Protein AF-I1P413-F1 (afdb_monomer_lite)

Foldseek 3Di:
DAFQKKKKKDAAPPDDQVNVQVLLCVQLPPPQWPDKDKDWDPDDDPPTIIIIITGGPDSVSVVSVQVCLVVQNRDDVPGRMDMDGDPDDPDDDPPFFPDKDFFDKDFDADDPDPQDTDGPDIDTGWMWTDDDSDQWIWIWDDDPPDPDIDIDIDGVVNWPDWDWDDPPPDPDIDIDTD

Sequence (178 aa):
MGVKTLQVSGFALDDSADYVKDLLERIVGCGNVYAVKLRHPKNVTATSRAYAIVQFQTEEHASLVKNAAQRKILRRGHYYLKVHPSDRDIVPRPRVSMFKLEDVTLHFGCLLKETILSALWSRTGVSVEFGFNLKKIYFYLQLPNSSIEYKLELSYESIWEIQLQRPPKSQTKFLLIQ

Structure (mmCIF, N/CA/C/O backbone):
data_AF-I1P413-F1
#
_entry.id   AF-I1P413-F1
#
loop_
_atom_site.group_PDB
_atom_site.id
_atom_site.type_symbol
_atom_site.label_atom_id
_atom_site.label_alt_id
_atom_site.label_comp_id
_atom_site.label_asym_id
_atom_site.label_entity_id
_atom_site.label_seq_id
_atom_site.pdbx_PDB_ins_code
_atom_site.Cartn_x
_atom_site.Cartn_y
_atom_site.Cartn_z
_atom_site.occupancy
_atom_site.B_iso_or_equiv
_atom_site.auth_seq_id
_atom_site.auth_comp_id
_atom_site.auth_asym_id
_atom_site.auth_atom_id
_atom_site.pdbx_PDB_model_num
ATOM 1 N N . MET A 1 1 ? 14.841 -3.996 2.880 1.00 46.41 1 MET A N 1
ATOM 2 C CA . MET A 1 1 ? 13.613 -4.044 2.059 1.00 46.41 1 MET A CA 1
ATOM 3 C C . MET A 1 1 ? 13.962 -3.516 0.680 1.00 46.41 1 MET A C 1
ATOM 5 O O . MET A 1 1 ? 14.534 -2.433 0.606 1.00 46.41 1 MET A O 1
ATOM 9 N N . GLY A 1 2 ? 13.759 -4.307 -0.373 1.00 58.62 2 GLY A N 1
ATOM 10 C CA . GLY A 1 2 ? 14.073 -3.920 -1.746 1.00 58.62 2 GLY A CA 1
ATOM 11 C C . GLY A 1 2 ? 12.986 -3.035 -2.357 1.00 58.62 2 GLY A C 1
ATOM 12 O O . GLY A 1 2 ? 11.884 -2.892 -1.830 1.00 58.62 2 GLY A O 1
ATOM 13 N N . VAL A 1 3 ? 13.302 -2.404 -3.486 1.00 76.31 3 VAL A N 1
ATOM 14 C CA . VAL A 1 3 ? 12.368 -1.533 -4.209 1.00 76.31 3 VAL A CA 1
ATOM 15 C C . VAL A 1 3 ? 11.853 -2.289 -5.435 1.00 76.31 3 VAL A C 1
ATOM 17 O O . VAL A 1 3 ? 12.651 -2.741 -6.251 1.00 76.31 3 VAL A O 1
ATOM 20 N N . LYS A 1 4 ? 10.526 -2.424 -5.570 1.00 89.00 4 LYS A N 1
ATOM 21 C CA . LYS A 1 4 ? 9.867 -3.079 -6.722 1.00 89.00 4 LYS A CA 1
ATOM 22 C C . LYS A 1 4 ? 9.693 -2.166 -7.934 1.00 89.00 4 LYS A C 1
ATOM 24 O O . LYS A 1 4 ? 9.369 -2.655 -9.010 1.00 89.00 4 LYS A O 1
ATOM 29 N N . THR A 1 5 ? 9.881 -0.862 -7.760 1.00 94.44 5 THR A N 1
ATOM 30 C CA . THR A 1 5 ? 9.669 0.139 -8.806 1.00 94.44 5 THR A CA 1
ATOM 31 C C . THR A 1 5 ? 10.958 0.885 -9.106 1.00 94.44 5 THR A C 1
ATOM 33 O O . THR A 1 5 ? 11.661 1.354 -8.212 1.00 94.44 5 THR A O 1
ATOM 36 N N . LEU A 1 6 ? 11.282 1.001 -10.386 1.00 95.94 6 LEU A N 1
ATOM 37 C CA . LEU A 1 6 ? 12.497 1.642 -10.863 1.00 95.94 6 LEU A CA 1
ATOM 38 C C . LEU A 1 6 ? 12.153 2.788 -11.803 1.00 95.94 6 LEU A C 1
ATOM 40 O O . LEU A 1 6 ? 11.192 2.724 -12.566 1.00 95.94 6 LEU A O 1
ATOM 44 N N . GLN A 1 7 ? 12.989 3.814 -11.789 1.00 96.19 7 GLN A N 1
ATOM 45 C CA . GLN A 1 7 ? 13.069 4.790 -12.857 1.00 96.19 7 GLN A CA 1
ATOM 46 C C . GLN A 1 7 ? 14.176 4.373 -13.829 1.00 96.19 7 GLN A C 1
ATOM 48 O O . GLN A 1 7 ? 15.337 4.250 -13.437 1.00 96.19 7 GLN A O 1
ATOM 53 N N . VAL A 1 8 ? 13.824 4.193 -15.098 1.00 95.62 8 VAL A N 1
ATOM 54 C CA . VAL A 1 8 ? 14.740 3.833 -16.183 1.00 95.62 8 VAL A CA 1
ATOM 55 C C . VAL A 1 8 ? 14.823 4.997 -17.168 1.00 95.62 8 VAL A C 1
ATOM 57 O O . VAL A 1 8 ? 13.827 5.372 -17.779 1.00 95.62 8 VAL A O 1
ATOM 60 N N . SER A 1 9 ? 16.003 5.587 -17.320 1.00 93.69 9 SER A N 1
ATOM 61 C CA . SER A 1 9 ? 16.242 6.781 -18.140 1.00 93.69 9 SER A CA 1
ATOM 62 C C . SER A 1 9 ? 17.082 6.450 -19.372 1.00 93.69 9 SER A C 1
ATOM 64 O O . SER A 1 9 ? 18.016 5.650 -19.288 1.00 93.69 9 SER A O 1
ATOM 66 N N . GLY A 1 10 ? 16.809 7.134 -20.487 1.00 92.44 10 GLY A N 1
ATOM 67 C CA . GLY A 1 10 ? 17.589 7.008 -21.729 1.00 92.44 10 GLY A CA 1
ATOM 68 C C . GLY A 1 10 ? 16.785 6.566 -22.953 1.00 92.44 10 GLY A C 1
ATOM 69 O O . GLY A 1 10 ? 17.382 6.292 -23.993 1.00 92.44 10 GLY A O 1
ATOM 70 N N . PHE A 1 11 ? 15.457 6.516 -22.847 1.00 93.81 11 PHE A N 1
ATOM 71 C CA . PHE A 1 11 ? 14.565 6.232 -23.969 1.00 93.81 11 PHE A CA 1
ATOM 72 C C . PHE A 1 11 ? 14.474 7.428 -24.917 1.00 93.81 11 PHE A C 1
ATOM 74 O O . PHE A 1 11 ? 14.668 8.582 -24.511 1.00 93.81 11 PHE A O 1
ATOM 81 N N . ALA A 1 12 ? 14.190 7.166 -26.188 1.00 91.88 12 ALA A N 1
ATOM 82 C CA . ALA A 1 12 ? 13.835 8.234 -27.109 1.00 91.88 12 ALA A CA 1
ATOM 83 C C . ALA A 1 12 ? 12.425 8.759 -26.811 1.00 91.88 12 ALA A C 1
ATOM 85 O O . ALA A 1 12 ? 11.655 8.148 -26.072 1.00 91.88 12 ALA A O 1
ATOM 86 N N . LEU A 1 13 ? 12.118 9.947 -27.327 1.00 90.00 13 LEU A N 1
ATOM 87 C CA . LEU A 1 13 ? 10.849 10.622 -27.041 1.00 90.00 13 LEU A CA 1
ATOM 88 C C . LEU A 1 13 ? 9.667 9.968 -27.778 1.00 90.00 13 LEU A C 1
ATOM 90 O O . LEU A 1 13 ? 8.527 10.173 -27.372 1.00 90.00 13 LEU A O 1
ATOM 94 N N . ASP A 1 14 ? 9.955 9.199 -28.825 1.00 90.44 14 ASP A N 1
ATOM 95 C CA . ASP A 1 14 ? 9.031 8.437 -29.668 1.00 90.44 14 ASP A CA 1
ATOM 96 C C . ASP A 1 14 ? 8.928 6.950 -29.279 1.00 90.44 14 ASP A C 1
ATOM 98 O O . ASP A 1 14 ? 8.093 6.236 -29.830 1.00 90.44 14 ASP A O 1
ATOM 102 N N . ASP A 1 15 ? 9.737 6.473 -28.322 1.00 92.75 15 ASP A N 1
ATOM 103 C CA . ASP A 1 15 ? 9.612 5.104 -27.811 1.00 92.75 15 ASP A CA 1
ATOM 104 C C . ASP A 1 15 ? 8.232 4.927 -27.136 1.00 92.75 15 ASP A C 1
ATOM 106 O O . ASP A 1 15 ? 7.748 5.816 -26.431 1.00 92.75 15 ASP A O 1
ATOM 110 N N . SER A 1 16 ? 7.591 3.769 -27.319 1.00 94.06 16 SER A N 1
ATOM 111 C CA . SER A 1 16 ? 6.292 3.462 -26.705 1.00 94.06 16 SER A CA 1
ATOM 112 C C . SER A 1 16 ? 6.440 2.777 -25.341 1.00 94.06 16 SER A C 1
ATOM 114 O O . SER A 1 16 ? 7.479 2.198 -25.015 1.00 94.06 16 SER A O 1
ATOM 116 N N . ALA A 1 17 ? 5.378 2.804 -24.528 1.00 94.38 17 ALA A N 1
ATOM 117 C CA . ALA A 1 17 ? 5.346 2.060 -23.267 1.00 94.38 17 ALA A CA 1
ATOM 118 C C . ALA A 1 17 ? 5.461 0.538 -23.487 1.00 94.38 17 ALA A C 1
ATOM 120 O O . ALA A 1 17 ? 6.114 -0.135 -22.690 1.00 94.38 17 ALA A O 1
ATOM 121 N N . ASP A 1 18 ? 4.900 0.020 -24.584 1.00 95.38 18 ASP A N 1
ATOM 122 C CA . ASP A 1 18 ? 4.995 -1.397 -24.956 1.00 95.38 18 ASP A CA 1
ATOM 123 C C . ASP A 1 18 ? 6.433 -1.784 -25.301 1.00 95.38 18 ASP A C 1
ATOM 125 O O . ASP A 1 18 ? 6.948 -2.769 -24.784 1.00 95.38 18 ASP A O 1
ATOM 129 N N . TYR A 1 19 ? 7.145 -0.941 -26.057 1.00 95.31 19 TYR A N 1
ATOM 130 C CA . TYR A 1 19 ? 8.561 -1.168 -26.342 1.00 95.31 19 TYR A CA 1
ATOM 131 C C . TYR A 1 19 ? 9.409 -1.213 -25.060 1.00 95.31 19 TYR A C 1
ATOM 133 O O . TYR A 1 19 ? 10.278 -2.074 -24.907 1.00 95.31 19 TYR A O 1
ATOM 141 N N . VAL A 1 20 ? 9.153 -0.301 -24.112 1.00 95.50 20 VAL A N 1
ATOM 142 C CA . VAL A 1 20 ? 9.821 -0.310 -22.799 1.00 95.50 20 VAL A CA 1
ATOM 143 C C . VAL A 1 20 ? 9.527 -1.608 -22.049 1.00 95.50 20 VAL A C 1
ATOM 145 O O . VAL A 1 20 ? 10.443 -2.192 -21.465 1.00 95.50 20 VAL A O 1
ATOM 148 N N . LYS A 1 21 ? 8.264 -2.049 -22.056 1.00 96.81 21 LYS A N 1
ATOM 149 C CA . LYS A 1 21 ? 7.838 -3.295 -21.418 1.00 96.81 21 LYS A CA 1
ATOM 150 C C . LYS A 1 21 ? 8.580 -4.486 -22.022 1.00 96.81 21 LYS A C 1
ATOM 152 O O . LYS A 1 21 ? 9.273 -5.181 -21.282 1.00 96.81 21 LYS A O 1
ATOM 157 N N . ASP A 1 22 ? 8.525 -4.657 -23.338 1.00 96.06 22 ASP A N 1
ATOM 158 C CA . ASP A 1 22 ? 9.158 -5.772 -24.049 1.00 96.06 22 ASP A CA 1
ATOM 159 C C . ASP A 1 22 ? 10.671 -5.813 -23.808 1.00 96.06 22 ASP A C 1
ATOM 161 O O . ASP A 1 22 ? 11.250 -6.868 -23.539 1.00 96.06 22 ASP A O 1
ATOM 165 N N . LEU A 1 23 ? 11.334 -4.650 -23.842 1.00 95.25 23 LEU A N 1
ATOM 166 C CA . LEU A 1 23 ? 12.769 -4.550 -23.580 1.00 95.25 23 LEU A CA 1
ATOM 167 C C . LEU A 1 23 ? 13.138 -5.059 -22.180 1.00 95.25 23 LEU A C 1
ATOM 169 O O . LEU A 1 23 ? 14.162 -5.727 -22.020 1.00 95.25 23 LEU A O 1
ATOM 173 N N . LEU A 1 24 ? 12.336 -4.726 -21.168 1.00 96.25 24 LEU A N 1
ATOM 174 C CA . LEU A 1 24 ? 12.595 -5.120 -19.784 1.00 96.25 24 LEU A CA 1
ATOM 175 C C . LEU A 1 24 ? 12.179 -6.567 -19.511 1.00 96.25 24 LEU A C 1
ATOM 177 O O . LEU A 1 24 ? 12.894 -7.276 -18.802 1.00 96.25 24 LEU A O 1
ATOM 181 N N . GLU A 1 25 ? 11.093 -7.042 -20.119 1.00 97.06 25 GLU A N 1
ATOM 182 C CA . GLU A 1 25 ? 10.653 -8.439 -20.026 1.00 97.06 25 GLU A CA 1
ATOM 183 C C . GLU A 1 25 ? 11.651 -9.418 -20.657 1.00 97.06 25 GLU A C 1
ATOM 185 O O . GLU A 1 25 ? 11.768 -10.549 -20.195 1.00 97.06 25 GLU A O 1
ATOM 190 N N . ARG A 1 26 ? 12.497 -8.982 -21.598 1.00 94.94 26 ARG A N 1
ATOM 191 C CA . ARG A 1 26 ? 13.644 -9.791 -22.061 1.00 94.94 26 ARG A CA 1
ATOM 192 C C . ARG A 1 26 ? 14.672 -10.108 -20.969 1.00 94.94 26 ARG A C 1
ATOM 194 O O . ARG A 1 26 ? 15.476 -11.017 -21.152 1.00 94.94 26 ARG A O 1
ATOM 201 N N . ILE A 1 27 ? 14.687 -9.349 -19.873 1.00 94.31 27 ILE A N 1
ATOM 202 C CA . ILE A 1 27 ? 15.589 -9.567 -18.731 1.00 94.31 27 ILE A CA 1
ATOM 203 C C . ILE A 1 27 ? 14.883 -10.350 -17.629 1.00 94.31 27 ILE A C 1
ATOM 205 O O . ILE A 1 27 ? 15.480 -11.245 -17.038 1.00 94.31 27 ILE A O 1
ATOM 209 N N . VAL A 1 28 ? 13.635 -9.987 -17.326 1.00 96.06 28 VAL A N 1
ATOM 210 C CA . VAL A 1 28 ? 12.903 -10.533 -16.171 1.00 96.06 28 VAL A CA 1
ATOM 211 C C . VAL A 1 28 ? 11.934 -11.660 -16.525 1.00 96.06 28 VAL A C 1
ATOM 213 O O . VAL A 1 28 ? 11.384 -12.274 -15.621 1.00 96.06 28 VAL A O 1
ATOM 216 N N . GLY A 1 29 ? 11.716 -11.944 -17.807 1.00 95.25 29 GLY A N 1
ATOM 217 C CA . GLY A 1 29 ? 10.690 -12.860 -18.308 1.00 95.25 29 GLY A CA 1
ATOM 218 C C . GLY A 1 29 ? 9.369 -12.155 -18.641 1.00 95.25 29 GLY A C 1
ATOM 219 O O . GLY A 1 29 ? 9.019 -11.136 -18.038 1.00 95.25 29 GLY A O 1
ATOM 220 N N . CYS A 1 30 ? 8.630 -12.705 -19.607 1.00 94.62 30 CYS A N 1
ATOM 221 C CA . CYS A 1 30 ? 7.340 -12.170 -20.045 1.00 94.62 30 CYS A CA 1
ATOM 222 C C . CYS A 1 30 ? 6.317 -12.147 -18.898 1.00 94.62 30 CYS A C 1
ATOM 224 O O . CYS A 1 30 ? 6.210 -13.111 -18.140 1.00 94.62 30 CYS A O 1
ATOM 226 N N . GLY A 1 31 ? 5.552 -11.058 -18.776 1.00 92.19 31 GLY A N 1
ATOM 227 C CA . GLY A 1 31 ? 4.532 -10.878 -17.732 1.00 92.19 31 GLY A CA 1
ATOM 228 C C . GLY A 1 31 ? 5.058 -10.430 -16.360 1.00 92.19 31 GLY A C 1
ATOM 229 O O . GLY A 1 31 ? 4.268 -10.214 -15.434 1.00 92.19 31 GLY A O 1
ATOM 230 N N . ASN A 1 32 ? 6.374 -10.248 -16.208 1.00 95.62 32 ASN A N 1
ATOM 231 C CA . ASN A 1 32 ? 6.986 -9.841 -14.938 1.00 95.62 32 ASN A CA 1
ATOM 232 C C . ASN A 1 32 ? 7.114 -8.320 -14.759 1.00 95.62 32 ASN A C 1
ATOM 234 O O . ASN A 1 32 ? 7.487 -7.849 -13.673 1.00 95.62 32 ASN A O 1
ATOM 238 N N . VAL A 1 33 ? 6.742 -7.546 -15.783 1.00 95.94 33 VAL A N 1
ATOM 239 C CA . VAL A 1 33 ? 6.504 -6.105 -15.677 1.00 95.94 33 VAL A CA 1
ATOM 240 C C . VAL A 1 33 ? 5.031 -5.873 -15.344 1.00 95.94 33 VAL A C 1
ATOM 242 O O . VAL A 1 33 ? 4.141 -6.198 -16.123 1.00 95.94 33 VAL A O 1
ATOM 245 N N . TYR A 1 34 ? 4.774 -5.294 -14.172 1.00 93.44 34 TYR A N 1
ATOM 246 C CA . TYR A 1 34 ? 3.423 -5.073 -13.660 1.00 93.44 34 TYR A CA 1
ATOM 247 C C . TYR A 1 34 ? 2.787 -3.801 -14.236 1.00 93.44 34 TYR A C 1
ATOM 249 O O . TYR A 1 34 ? 1.637 -3.811 -14.664 1.00 93.44 34 TYR A O 1
ATOM 257 N N . ALA A 1 35 ? 3.535 -2.694 -14.262 1.00 94.31 35 ALA A N 1
ATOM 258 C CA . ALA A 1 35 ? 3.061 -1.431 -14.821 1.00 94.31 35 ALA A CA 1
ATOM 259 C C . ALA A 1 35 ? 4.220 -0.595 -15.374 1.00 94.31 35 ALA A C 1
ATOM 261 O O . ALA A 1 35 ? 5.314 -0.577 -14.807 1.00 94.31 35 ALA A O 1
ATOM 262 N N . VAL A 1 36 ? 3.956 0.149 -16.450 1.00 96.25 36 VAL A N 1
ATOM 263 C CA . VAL A 1 36 ? 4.906 1.074 -17.082 1.00 96.25 36 VAL A CA 1
ATOM 264 C C . VAL A 1 36 ? 4.257 2.442 -17.226 1.00 96.25 36 VAL A C 1
ATOM 266 O O . VAL A 1 36 ? 3.120 2.565 -17.672 1.00 96.25 36 VAL A O 1
ATOM 269 N N . LYS A 1 37 ? 5.000 3.491 -16.876 1.00 95.19 37 LYS A N 1
ATOM 270 C CA . LYS A 1 37 ? 4.623 4.881 -17.128 1.00 95.19 37 LYS A CA 1
ATOM 271 C C . LYS A 1 37 ? 5.794 5.614 -17.760 1.00 95.19 37 LYS A C 1
ATOM 273 O O . LYS A 1 37 ? 6.729 6.006 -17.062 1.00 95.19 37 LYS A O 1
ATOM 278 N N . LEU A 1 38 ? 5.720 5.821 -19.070 1.00 94.31 38 LEU A N 1
ATOM 279 C CA . LEU A 1 38 ? 6.686 6.631 -19.800 1.00 94.31 38 LEU A CA 1
ATOM 280 C C . LEU A 1 38 ? 6.414 8.120 -19.566 1.00 94.31 38 LEU A C 1
ATOM 282 O O . LEU A 1 38 ? 5.261 8.554 -19.516 1.00 94.31 38 LEU A O 1
ATOM 286 N N . ARG A 1 39 ? 7.475 8.899 -19.370 1.00 92.12 39 ARG A N 1
ATOM 287 C CA . ARG A 1 39 ? 7.405 10.342 -19.155 1.00 92.12 39 ARG A CA 1
ATOM 288 C C . ARG A 1 39 ? 8.492 11.063 -19.933 1.00 92.12 39 ARG A C 1
ATOM 290 O O . ARG A 1 39 ? 9.646 10.633 -19.987 1.00 92.12 39 ARG A O 1
ATOM 297 N N . HIS A 1 40 ? 8.123 12.222 -20.449 1.00 90.62 40 HIS A N 1
ATOM 298 C CA . HIS A 1 40 ? 9.036 13.156 -21.089 1.00 90.62 40 HIS A CA 1
ATOM 299 C C . HIS A 1 40 ? 9.604 14.139 -20.053 1.00 90.62 40 HIS A C 1
ATOM 301 O O . HIS A 1 40 ? 8.962 14.414 -19.029 1.00 90.62 40 HIS A O 1
ATOM 307 N N . PRO A 1 41 ? 10.825 14.654 -20.267 1.00 86.81 41 PRO A N 1
ATOM 308 C CA . PRO A 1 41 ? 11.355 15.740 -19.454 1.00 86.81 41 PRO A CA 1
ATOM 309 C C . PRO A 1 41 ? 10.495 16.999 -19.630 1.00 86.81 41 PRO A C 1
ATOM 311 O O . PRO A 1 41 ? 9.892 17.204 -20.678 1.00 86.81 41 PRO A O 1
ATOM 314 N N . LYS A 1 42 ? 10.446 17.856 -18.600 1.00 83.62 42 LYS A N 1
ATOM 315 C CA . LYS A 1 42 ? 9.610 19.072 -18.615 1.00 83.62 42 LYS A CA 1
ATOM 316 C C . LYS A 1 42 ? 9.979 20.035 -19.749 1.00 83.62 42 LYS A C 1
ATOM 318 O O . LYS A 1 42 ? 9.090 20.623 -20.345 1.00 83.62 42 LYS A O 1
ATOM 323 N N . ASN A 1 43 ? 11.273 20.166 -20.036 1.00 85.56 43 ASN A N 1
ATOM 324 C CA . ASN A 1 43 ? 11.793 20.992 -21.120 1.00 85.56 43 ASN A CA 1
ATOM 325 C C . ASN A 1 43 ? 12.433 20.072 -22.156 1.00 85.56 43 ASN A C 1
ATOM 327 O O . ASN A 1 43 ? 13.391 19.365 -21.836 1.00 85.56 43 ASN A O 1
ATOM 331 N N . VAL A 1 44 ? 11.891 20.072 -23.373 1.00 85.06 44 VAL A N 1
ATOM 332 C CA . VAL A 1 44 ? 12.373 19.226 -24.466 1.00 85.06 44 VAL A CA 1
ATOM 333 C C . VAL A 1 44 ? 13.391 19.997 -25.302 1.00 85.06 44 VAL A C 1
ATOM 335 O O . VAL A 1 44 ? 13.118 21.067 -25.831 1.00 85.06 44 VAL A O 1
ATOM 338 N N . THR A 1 45 ? 14.576 19.418 -25.421 1.00 85.31 45 THR A N 1
ATOM 339 C CA . THR A 1 45 ? 15.697 19.854 -26.259 1.00 85.31 45 THR A CA 1
ATOM 340 C C . THR A 1 45 ? 16.059 18.742 -27.246 1.00 85.31 45 THR A C 1
ATOM 342 O O . THR A 1 45 ? 15.653 17.594 -27.069 1.00 85.31 45 THR A O 1
ATOM 345 N N . ALA A 1 46 ? 16.894 19.030 -28.247 1.00 78.06 46 ALA A N 1
ATOM 346 C CA . ALA A 1 46 ? 17.363 18.019 -29.205 1.00 78.06 46 ALA A CA 1
ATOM 347 C C . ALA A 1 46 ? 18.090 16.819 -28.552 1.00 78.06 46 ALA A C 1
ATOM 349 O O . ALA A 1 46 ? 18.130 15.726 -29.112 1.00 78.06 46 ALA A O 1
ATOM 350 N N . THR A 1 47 ? 18.647 16.998 -27.350 1.00 81.62 47 THR A N 1
ATOM 351 C CA . THR A 1 47 ? 19.334 15.948 -26.578 1.00 81.62 47 THR A CA 1
ATOM 352 C C . THR A 1 47 ? 18.445 15.295 -25.520 1.00 81.62 47 THR A C 1
ATOM 354 O O . THR A 1 47 ? 18.905 14.428 -24.772 1.00 81.62 47 THR A O 1
ATOM 357 N N . SER A 1 48 ? 17.175 15.697 -25.439 1.00 86.81 48 SER A N 1
ATOM 358 C CA . SER A 1 48 ? 16.249 15.190 -24.435 1.00 86.81 48 SER A CA 1
ATOM 359 C C . SER A 1 48 ? 15.931 13.714 -24.636 1.00 86.81 48 SER A C 1
ATOM 361 O O . SER A 1 48 ? 15.822 13.196 -25.750 1.00 86.81 48 SER A O 1
ATOM 363 N N . ARG A 1 49 ? 15.778 13.028 -23.506 1.00 90.00 49 ARG A N 1
ATOM 364 C CA . ARG A 1 49 ? 15.451 11.607 -23.432 1.00 90.00 49 ARG A CA 1
ATOM 365 C C . ARG A 1 49 ? 14.306 11.405 -22.459 1.00 90.00 49 ARG A C 1
ATOM 367 O O . ARG A 1 49 ? 14.249 12.064 -21.420 1.00 90.00 49 ARG A O 1
ATOM 374 N N . ALA A 1 50 ? 13.411 10.495 -22.809 1.00 93.81 50 ALA A N 1
ATOM 375 C CA . ALA A 1 50 ? 12.338 10.074 -21.934 1.00 93.81 50 ALA A CA 1
ATOM 376 C C . ALA A 1 50 ? 12.879 9.169 -20.813 1.00 93.81 50 ALA A C 1
ATOM 378 O O . ALA A 1 50 ? 13.963 8.570 -20.902 1.00 93.81 50 ALA A O 1
ATOM 379 N N . TYR A 1 51 ? 12.098 9.078 -19.743 1.00 94.44 51 TYR A N 1
ATOM 380 C CA . TYR A 1 51 ? 12.311 8.135 -18.656 1.00 94.44 51 TYR A CA 1
ATOM 381 C C . TYR A 1 51 ? 11.019 7.375 -18.379 1.00 94.44 51 TYR A C 1
ATOM 383 O O . TYR A 1 51 ? 9.924 7.931 -18.437 1.00 94.44 51 TYR A O 1
ATOM 391 N N . ALA A 1 52 ? 11.145 6.096 -18.063 1.00 95.75 52 ALA A N 1
ATOM 392 C CA . ALA A 1 52 ? 10.038 5.255 -17.657 1.00 95.75 52 ALA A CA 1
ATOM 393 C C . ALA A 1 52 ? 10.087 5.030 -16.149 1.00 95.75 52 ALA A C 1
ATOM 395 O O . ALA A 1 52 ? 11.149 4.773 -15.587 1.00 95.75 52 ALA A O 1
ATOM 396 N N . ILE A 1 53 ? 8.936 5.102 -15.496 1.00 96.38 53 ILE A N 1
ATOM 397 C CA . ILE A 1 53 ? 8.735 4.512 -14.174 1.00 96.38 53 ILE A CA 1
ATOM 398 C C . ILE A 1 53 ? 8.168 3.121 -14.431 1.00 96.38 53 ILE A C 1
ATOM 400 O O . ILE A 1 53 ? 7.196 2.993 -15.175 1.00 96.38 53 ILE A O 1
ATOM 404 N N . VAL A 1 54 ? 8.791 2.090 -13.873 1.00 96.44 54 VAL A N 1
ATOM 405 C CA . VAL A 1 54 ? 8.446 0.692 -14.135 1.00 96.44 54 VAL A CA 1
ATOM 406 C C . VAL A 1 54 ? 8.320 -0.046 -12.820 1.00 96.44 54 VAL A C 1
ATOM 408 O O . VAL A 1 54 ? 9.269 -0.092 -12.041 1.00 96.44 54 VAL A O 1
ATOM 411 N N . GLN A 1 55 ? 7.148 -0.617 -12.589 1.00 95.38 55 GLN A N 1
ATOM 412 C CA . GLN A 1 55 ? 6.847 -1.449 -11.435 1.00 95.38 55 GLN A CA 1
ATOM 413 C C . GLN A 1 55 ? 6.893 -2.916 -11.854 1.00 95.38 55 GLN A C 1
ATOM 415 O O . GLN A 1 55 ? 6.276 -3.301 -12.848 1.00 95.38 55 GLN A O 1
ATOM 420 N N . PHE A 1 56 ? 7.610 -3.731 -11.088 1.00 94.94 56 PHE A N 1
ATOM 421 C CA . PHE A 1 56 ? 7.753 -5.167 -11.314 1.00 94.94 56 PHE A CA 1
ATOM 422 C C . PHE A 1 56 ? 6.895 -5.974 -10.333 1.00 94.94 56 PHE A C 1
ATOM 424 O O . PHE A 1 56 ? 6.529 -5.484 -9.261 1.00 94.94 56 PHE A O 1
ATOM 431 N N . GLN A 1 57 ? 6.615 -7.236 -10.674 1.00 91.75 57 GLN A N 1
ATOM 432 C CA . GLN A 1 57 ? 5.875 -8.160 -9.795 1.00 91.75 57 GLN A CA 1
ATOM 433 C C . GLN A 1 57 ? 6.589 -8.372 -8.439 1.00 91.75 57 GLN A C 1
ATOM 435 O O . GLN A 1 57 ? 5.978 -8.375 -7.361 1.00 91.75 57 GLN A O 1
ATOM 440 N N . THR A 1 58 ? 7.920 -8.502 -8.469 1.00 91.25 58 THR A N 1
ATOM 441 C CA . THR A 1 58 ? 8.755 -8.827 -7.302 1.00 91.25 58 THR A CA 1
ATOM 442 C C . THR A 1 58 ? 9.973 -7.904 -7.195 1.00 91.25 58 THR A C 1
ATOM 444 O O . THR A 1 58 ? 10.374 -7.245 -8.156 1.00 91.25 58 THR A O 1
ATOM 447 N N . GLU A 1 59 ? 10.568 -7.844 -5.998 1.00 92.19 59 GLU A N 1
ATOM 448 C CA . GLU A 1 59 ? 11.811 -7.089 -5.753 1.00 92.19 59 GLU A CA 1
ATOM 449 C C . GLU A 1 59 ? 13.011 -7.734 -6.464 1.00 92.19 59 GLU A C 1
ATOM 451 O O . GLU A 1 59 ? 13.958 -7.048 -6.853 1.00 92.19 59 GLU A O 1
ATOM 456 N N . GLU A 1 60 ? 12.952 -9.046 -6.684 1.00 94.06 60 GLU A N 1
ATOM 457 C CA . GLU A 1 60 ? 13.968 -9.813 -7.402 1.00 94.06 60 GLU A CA 1
ATOM 458 C C . GLU A 1 60 ? 14.033 -9.399 -8.874 1.00 94.06 60 GLU A C 1
ATOM 460 O O . GLU A 1 60 ? 15.114 -9.093 -9.375 1.00 94.06 60 GLU A O 1
ATOM 465 N N . HIS A 1 61 ? 12.883 -9.267 -9.544 1.00 95.62 61 HIS A N 1
ATOM 466 C CA . HIS A 1 61 ? 12.822 -8.796 -10.932 1.00 95.62 61 HIS A CA 1
ATOM 467 C C . HIS A 1 61 ? 13.391 -7.378 -11.083 1.00 95.62 61 HIS A C 1
ATOM 469 O O . HIS A 1 61 ? 14.198 -7.118 -11.977 1.00 95.62 61 HIS A O 1
ATOM 475 N N . ALA A 1 62 ? 13.053 -6.469 -10.163 1.00 94.69 62 ALA A N 1
ATOM 476 C CA . ALA A 1 62 ? 13.646 -5.132 -10.143 1.00 94.69 62 ALA A CA 1
ATOM 477 C C . ALA A 1 62 ? 15.178 -5.190 -9.949 1.00 94.69 62 ALA A C 1
ATOM 479 O O . ALA A 1 62 ? 15.939 -4.471 -10.605 1.00 94.69 62 ALA A O 1
ATOM 480 N N . SER A 1 63 ? 15.652 -6.095 -9.091 1.00 94.75 63 SER A N 1
ATOM 481 C CA . SER A 1 63 ? 17.082 -6.299 -8.846 1.00 94.75 63 SER A CA 1
ATOM 482 C C . SER A 1 63 ? 17.816 -6.838 -10.079 1.00 94.75 63 SER A C 1
ATOM 484 O O . SER A 1 63 ? 18.916 -6.371 -10.376 1.00 94.75 63 SER A O 1
ATOM 486 N N . LEU A 1 64 ? 17.201 -7.741 -10.853 1.00 95.38 64 LEU A N 1
ATOM 487 C CA . LEU A 1 64 ? 17.755 -8.235 -12.121 1.00 95.38 64 LEU A CA 1
ATOM 488 C C . LEU A 1 64 ? 17.979 -7.099 -13.126 1.00 95.38 64 LEU A C 1
ATOM 490 O O . LEU A 1 64 ? 19.066 -6.990 -13.698 1.00 95.38 64 LEU A O 1
ATOM 494 N N . VAL A 1 65 ? 16.999 -6.206 -13.293 1.00 95.50 65 VAL A N 1
ATOM 495 C CA . VAL A 1 65 ? 17.124 -5.046 -14.194 1.00 95.50 65 VAL A CA 1
ATOM 496 C C . VAL A 1 65 ? 18.207 -4.082 -13.715 1.00 95.50 65 VAL A C 1
ATOM 498 O O . VAL A 1 65 ? 19.023 -3.616 -14.515 1.00 95.50 65 VAL A O 1
ATOM 501 N N . LYS A 1 66 ? 18.271 -3.816 -12.406 1.00 94.88 66 LYS A N 1
ATOM 502 C CA . LYS A 1 66 ? 19.328 -2.982 -11.816 1.00 94.88 66 LYS A CA 1
ATOM 503 C C . LYS A 1 66 ? 20.719 -3.572 -12.079 1.00 94.88 66 LYS A C 1
ATOM 505 O O . LYS A 1 66 ? 21.616 -2.848 -12.512 1.00 94.88 66 LYS A O 1
ATOM 510 N N . ASN A 1 67 ? 20.881 -4.881 -11.889 1.00 94.19 67 ASN A N 1
ATOM 511 C CA . ASN A 1 67 ? 22.132 -5.593 -12.153 1.00 94.19 67 ASN A CA 1
ATOM 512 C C . ASN A 1 67 ? 22.500 -5.561 -13.647 1.00 94.19 67 ASN A C 1
ATOM 514 O O . ASN A 1 67 ? 23.660 -5.331 -13.995 1.00 94.19 67 ASN A O 1
ATOM 518 N N . ALA A 1 68 ? 21.522 -5.729 -14.543 1.00 94.12 68 ALA A N 1
ATOM 519 C CA . ALA A 1 68 ? 21.733 -5.640 -15.988 1.00 94.12 68 ALA A CA 1
ATOM 520 C C . ALA A 1 68 ? 22.194 -4.237 -16.424 1.00 94.12 68 ALA A C 1
ATOM 522 O O . ALA A 1 68 ? 23.083 -4.112 -17.269 1.00 94.12 68 ALA A O 1
ATOM 523 N N . ALA A 1 69 ? 21.643 -3.180 -15.821 1.00 93.88 69 ALA A N 1
ATOM 524 C CA . ALA A 1 69 ? 22.077 -1.808 -16.070 1.00 93.88 69 ALA A CA 1
ATOM 525 C C . ALA A 1 69 ? 23.504 -1.545 -15.560 1.00 93.88 69 ALA A C 1
ATOM 527 O O . ALA A 1 69 ? 24.316 -0.968 -16.282 1.00 93.88 69 ALA A O 1
ATOM 528 N N . GLN A 1 70 ? 23.850 -2.029 -14.361 1.00 92.56 70 GLN A N 1
ATOM 529 C CA . GLN A 1 70 ? 25.208 -1.914 -13.805 1.00 92.56 70 GLN A CA 1
ATOM 530 C C . GLN A 1 70 ? 26.258 -2.621 -14.672 1.00 92.56 70 GLN A C 1
ATOM 532 O O . GLN A 1 70 ? 27.352 -2.099 -14.873 1.00 92.56 70 GLN A O 1
ATOM 537 N N . ARG A 1 71 ? 25.902 -3.775 -15.245 1.00 92.06 71 ARG A N 1
ATOM 538 C CA . ARG A 1 71 ? 26.748 -4.529 -16.183 1.00 92.06 71 ARG A CA 1
ATOM 539 C C . ARG A 1 71 ? 26.747 -3.960 -17.608 1.00 92.06 71 ARG A C 1
ATOM 541 O O . ARG A 1 71 ? 27.342 -4.566 -18.492 1.00 92.06 71 ARG A O 1
ATOM 548 N N . LYS A 1 72 ? 26.080 -2.822 -17.848 1.00 88.31 72 LYS A N 1
ATOM 549 C CA . LYS A 1 72 ? 25.919 -2.188 -19.172 1.00 88.31 72 LYS A CA 1
ATOM 550 C C . LYS A 1 72 ? 25.279 -3.109 -20.227 1.00 88.31 72 LYS A C 1
ATOM 552 O O . LYS A 1 72 ? 25.490 -2.933 -21.422 1.00 88.31 72 LYS A O 1
ATOM 557 N N . ILE A 1 73 ? 24.474 -4.078 -19.797 1.00 90.31 73 ILE A N 1
ATOM 558 C CA . ILE A 1 73 ? 23.740 -4.993 -20.686 1.00 90.31 73 ILE A CA 1
ATOM 559 C C . ILE A 1 73 ? 22.442 -4.331 -21.163 1.00 90.31 73 ILE A C 1
ATOM 561 O O . ILE A 1 73 ? 22.027 -4.508 -22.307 1.00 90.31 73 ILE A O 1
ATOM 565 N N . LEU A 1 74 ? 21.815 -3.530 -20.296 1.00 91.38 74 LEU A N 1
ATOM 566 C CA . LEU A 1 74 ? 20.572 -2.832 -20.600 1.00 91.38 74 LEU A CA 1
ATOM 567 C C . LEU A 1 74 ? 20.833 -1.626 -21.520 1.00 91.38 74 LEU A C 1
ATOM 569 O O . LEU A 1 74 ? 21.360 -0.594 -21.092 1.00 91.38 74 LEU A O 1
ATOM 573 N N . ARG A 1 75 ? 20.445 -1.756 -22.792 1.00 90.81 75 ARG A N 1
ATOM 574 C CA . ARG A 1 75 ? 20.670 -0.744 -23.831 1.00 90.81 75 ARG A CA 1
ATOM 575 C C . ARG A 1 75 ? 19.490 -0.607 -24.787 1.00 90.81 75 ARG A C 1
ATOM 577 O O . ARG A 1 75 ? 18.820 -1.587 -25.101 1.00 90.81 75 ARG A O 1
ATOM 584 N N . ARG A 1 76 ? 19.304 0.608 -25.297 1.00 87.12 76 ARG A N 1
ATOM 585 C CA . ARG A 1 76 ? 18.421 0.949 -26.418 1.00 87.12 76 ARG A CA 1
ATOM 586 C C . ARG A 1 76 ? 19.297 1.393 -27.588 1.00 87.12 76 ARG A C 1
ATOM 588 O O . ARG A 1 76 ? 19.866 2.485 -27.567 1.00 87.12 76 ARG A O 1
ATOM 595 N N . GLY A 1 77 ? 19.461 0.525 -28.587 1.00 84.44 77 GLY A N 1
ATOM 596 C CA . GLY A 1 77 ? 20.448 0.725 -29.653 1.00 84.44 77 GL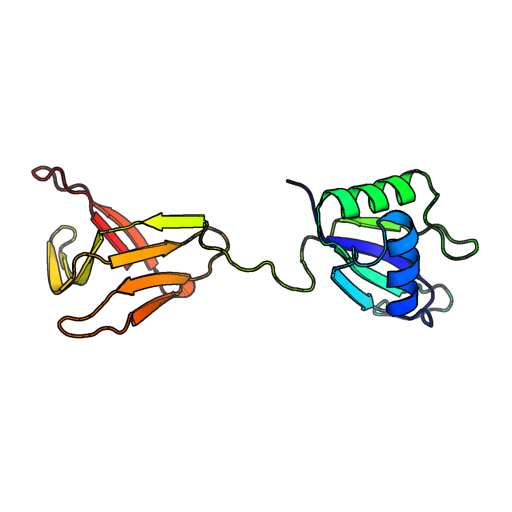Y A CA 1
ATOM 597 C C . GLY A 1 77 ? 21.860 0.887 -29.072 1.00 84.44 77 GLY A C 1
ATOM 598 O O . GLY A 1 77 ? 22.341 0.016 -28.348 1.00 84.44 77 GLY A O 1
ATOM 599 N N . HIS A 1 78 ? 22.496 2.029 -29.341 1.00 83.06 78 HIS A N 1
ATOM 600 C CA . HIS A 1 78 ? 23.833 2.366 -28.832 1.00 83.06 78 HIS A CA 1
ATOM 601 C C . HIS A 1 78 ? 23.836 3.057 -27.457 1.00 83.06 78 HIS A C 1
ATOM 603 O O . HIS A 1 78 ? 24.904 3.349 -26.921 1.00 83.06 78 HIS A O 1
ATOM 609 N N . TYR A 1 79 ? 22.667 3.327 -26.870 1.00 85.62 79 TYR A N 1
ATOM 610 C CA . TYR A 1 79 ? 22.558 4.052 -25.605 1.00 85.62 79 TYR A CA 1
ATOM 611 C C . TYR A 1 79 ? 22.335 3.099 -24.433 1.00 85.62 79 TYR A C 1
ATOM 613 O O . TYR A 1 79 ? 21.371 2.335 -24.415 1.00 85.62 79 TYR A O 1
ATOM 621 N N . TYR A 1 80 ? 23.196 3.182 -23.422 1.00 92.19 80 TYR A N 1
ATOM 622 C CA . TYR A 1 80 ? 23.001 2.480 -22.156 1.00 92.19 80 TYR A CA 1
ATOM 623 C C . TYR A 1 80 ? 21.913 3.163 -21.333 1.00 92.19 80 TYR A C 1
ATOM 625 O O . TYR A 1 80 ? 21.944 4.384 -21.147 1.00 92.19 80 TYR A O 1
ATOM 633 N N . LEU A 1 81 ? 20.974 2.373 -20.819 1.00 93.88 81 LEU A N 1
ATOM 634 C CA . LEU A 1 81 ? 19.916 2.894 -19.963 1.00 93.88 81 LEU A CA 1
ATOM 635 C C . LEU A 1 81 ? 20.411 2.992 -18.520 1.00 93.88 81 LEU A C 1
ATOM 637 O O . LEU A 1 81 ? 21.117 2.115 -18.019 1.00 93.88 81 LEU A O 1
ATOM 641 N N . LYS A 1 82 ? 20.026 4.074 -17.845 1.00 93.88 82 LYS A N 1
ATOM 642 C CA . LYS A 1 82 ? 20.354 4.313 -16.434 1.00 93.88 82 LYS A CA 1
ATOM 643 C C . LYS A 1 82 ? 19.167 3.934 -15.571 1.00 93.88 82 LYS A C 1
ATOM 645 O O . LYS A 1 82 ? 18.035 4.251 -15.921 1.00 93.88 82 LYS A O 1
ATOM 650 N N . VAL A 1 83 ? 19.430 3.295 -14.438 1.00 95.38 83 VAL A N 1
ATOM 651 C CA . VAL A 1 83 ? 18.389 2.797 -13.538 1.00 95.38 83 VAL A CA 1
ATOM 652 C C . VAL A 1 83 ? 18.581 3.391 -12.153 1.00 95.38 83 VAL A C 1
ATOM 654 O O . VAL A 1 83 ? 19.671 3.320 -11.585 1.00 95.38 83 VAL A O 1
ATOM 657 N N . HIS A 1 84 ? 17.504 3.939 -11.606 1.00 93.00 84 HIS A N 1
ATOM 658 C CA . HIS A 1 84 ? 17.432 4.466 -10.250 1.00 93.00 84 HIS A CA 1
ATOM 659 C C . HIS A 1 84 ? 16.240 3.831 -9.520 1.00 93.00 84 HIS A C 1
ATOM 661 O O . HIS A 1 84 ? 15.226 3.548 -10.160 1.00 93.00 84 HIS A O 1
ATOM 667 N N . PRO A 1 85 ? 16.328 3.574 -8.204 1.00 92.06 85 PRO A N 1
ATOM 668 C CA . PRO A 1 85 ? 15.157 3.180 -7.427 1.00 92.06 85 PRO A CA 1
ATOM 669 C C . PRO A 1 85 ? 14.109 4.298 -7.458 1.00 92.06 85 PRO A C 1
ATOM 671 O O . PRO A 1 85 ? 14.459 5.478 -7.494 1.00 92.06 85 PRO A O 1
ATOM 674 N N . SER A 1 86 ? 12.831 3.926 -7.464 1.00 87.69 86 SER A N 1
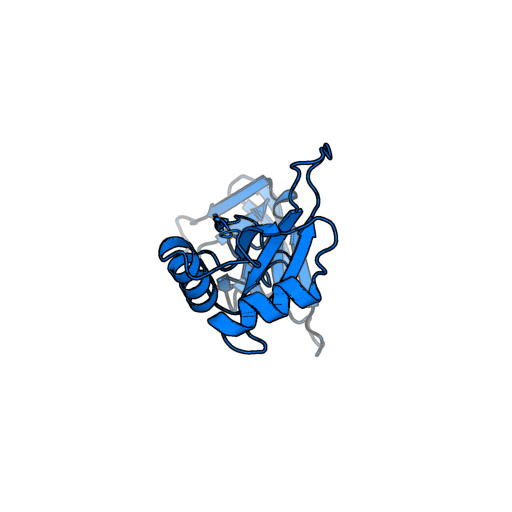ATOM 675 C CA . SER A 1 86 ? 11.721 4.869 -7.353 1.00 87.69 86 SER A CA 1
ATOM 676 C C . SER A 1 86 ? 10.926 4.580 -6.087 1.00 87.69 86 SER A C 1
ATOM 678 O O . SER A 1 86 ? 10.463 3.461 -5.886 1.00 87.69 86 SER A O 1
ATOM 680 N N . ASP A 1 87 ? 10.734 5.599 -5.252 1.00 79.06 87 ASP A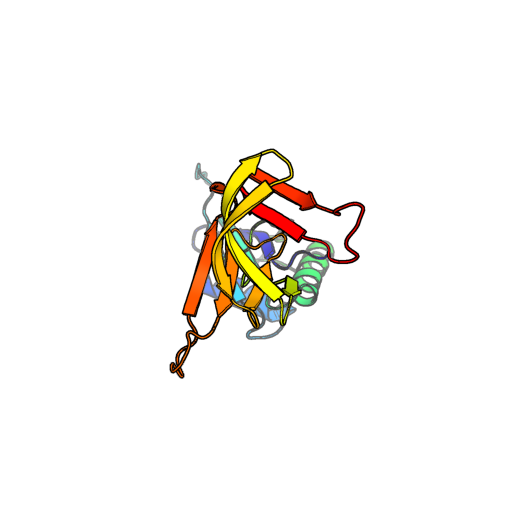 N 1
ATOM 681 C CA . ASP A 1 87 ? 10.066 5.450 -3.951 1.00 79.06 87 ASP A CA 1
ATOM 682 C C . ASP A 1 87 ? 8.549 5.240 -4.064 1.00 79.06 87 ASP A C 1
ATOM 684 O O . ASP A 1 87 ? 7.885 4.911 -3.081 1.00 79.06 87 ASP A O 1
ATOM 688 N N . ARG A 1 88 ? 7.969 5.468 -5.250 1.00 81.62 88 ARG A N 1
ATOM 689 C CA . ARG A 1 88 ? 6.522 5.413 -5.471 1.00 81.62 88 ARG A CA 1
ATOM 690 C C . ARG A 1 88 ? 6.180 4.404 -6.554 1.00 81.62 88 ARG A C 1
ATOM 692 O O . ARG A 1 88 ? 6.543 4.587 -7.713 1.00 81.62 88 ARG A O 1
ATOM 699 N N . ASP A 1 89 ? 5.411 3.395 -6.166 1.00 85.62 89 ASP A N 1
ATOM 700 C CA . ASP A 1 89 ? 4.789 2.459 -7.096 1.00 85.62 89 ASP A CA 1
ATOM 701 C C . ASP A 1 89 ? 3.773 3.188 -7.998 1.00 85.62 89 ASP A C 1
ATOM 703 O O . ASP A 1 89 ? 3.147 4.174 -7.593 1.00 85.62 89 ASP A O 1
ATOM 707 N N . ILE A 1 90 ? 3.619 2.714 -9.239 1.00 87.06 90 ILE A N 1
ATOM 708 C CA . ILE A 1 90 ? 2.653 3.267 -10.203 1.00 87.06 90 ILE A CA 1
ATOM 709 C C . ILE A 1 90 ? 1.238 2.907 -9.766 1.00 87.06 90 ILE A C 1
ATOM 711 O O . ILE A 1 90 ? 0.357 3.765 -9.706 1.00 87.06 90 ILE A O 1
ATOM 715 N N . VAL A 1 91 ? 1.045 1.632 -9.450 1.00 84.38 91 VAL A N 1
ATOM 716 C CA . VAL A 1 91 ? -0.157 1.119 -8.817 1.00 84.38 91 VAL A CA 1
ATOM 717 C C . VAL A 1 91 ? 0.169 0.945 -7.340 1.00 84.38 91 VAL A C 1
ATOM 719 O O . VAL A 1 91 ? 1.067 0.163 -7.005 1.00 84.38 91 VAL A O 1
ATOM 722 N N . PRO A 1 92 ? -0.531 1.668 -6.451 1.00 75.31 92 PRO A N 1
ATOM 723 C CA . PRO A 1 92 ? -0.317 1.550 -5.021 1.00 75.31 92 PRO A CA 1
ATOM 724 C C . PRO A 1 92 ? -0.424 0.090 -4.590 1.00 75.31 92 PRO A C 1
ATOM 726 O O . PRO A 1 92 ? -1.357 -0.608 -4.991 1.00 75.31 92 PRO A O 1
ATOM 729 N N . ARG A 1 93 ? 0.509 -0.367 -3.749 1.00 67.50 93 ARG A N 1
ATOM 730 C CA . ARG A 1 93 ? 0.383 -1.682 -3.113 1.00 67.50 93 ARG A CA 1
ATOM 731 C C . ARG A 1 93 ? -0.972 -1.747 -2.406 1.00 67.50 93 ARG A C 1
ATOM 733 O O . ARG A 1 93 ? -1.341 -0.750 -1.766 1.00 67.50 93 ARG A O 1
ATOM 740 N N . PRO A 1 94 ? -1.695 -2.880 -2.483 1.00 62.78 94 PRO A N 1
ATOM 741 C CA . PRO A 1 94 ? -2.859 -3.092 -1.641 1.00 62.78 94 PRO A CA 1
ATOM 742 C C . PRO A 1 94 ? -2.461 -2.750 -0.210 1.00 62.78 94 PRO A C 1
ATOM 744 O O . PRO A 1 94 ? -1.449 -3.245 0.294 1.00 62.78 94 PRO A O 1
ATOM 747 N N . ARG A 1 95 ? -3.194 -1.832 0.419 1.00 66.31 95 ARG A N 1
ATOM 748 C CA . ARG A 1 95 ? -2.956 -1.500 1.821 1.00 66.31 95 ARG A CA 1
ATOM 749 C C . ARG A 1 95 ? -3.506 -2.665 2.629 1.00 66.31 95 ARG A C 1
ATOM 751 O O . ARG A 1 95 ? -4.678 -2.670 2.982 1.00 66.31 95 ARG A O 1
ATOM 758 N N . VAL A 1 96 ? -2.687 -3.693 2.803 1.00 65.06 96 VAL A N 1
ATOM 759 C CA . VAL A 1 96 ? -3.044 -4.867 3.594 1.00 65.06 96 VAL A CA 1
ATOM 760 C C . VAL A 1 96 ? -3.025 -4.475 5.066 1.00 65.06 96 VAL A C 1
ATOM 762 O O . VAL A 1 96 ? -2.152 -3.712 5.498 1.00 65.06 96 VAL A O 1
ATOM 765 N N . SER A 1 97 ? -3.992 -4.981 5.826 1.00 63.91 97 SER A N 1
ATOM 766 C CA . SER A 1 97 ? -3.935 -4.943 7.280 1.00 63.91 97 SER A CA 1
ATOM 767 C C . SER A 1 97 ? -2.679 -5.677 7.738 1.00 63.91 97 SER A C 1
ATOM 769 O O . SER A 1 97 ? -2.401 -6.796 7.318 1.00 63.91 97 SER A O 1
ATOM 771 N N . MET A 1 98 ? -1.845 -4.990 8.519 1.00 77.31 98 MET A N 1
ATOM 772 C CA . MET A 1 98 ? -0.615 -5.582 9.057 1.00 77.31 98 MET A CA 1
ATOM 773 C C . MET A 1 98 ? -0.887 -6.254 10.395 1.00 77.31 98 MET A C 1
ATOM 775 O O . MET A 1 98 ? -0.232 -7.228 10.749 1.00 77.31 98 MET A O 1
ATOM 779 N N . PHE A 1 99 ? -1.850 -5.709 11.133 1.00 84.44 99 PHE A N 1
ATOM 780 C CA . PHE A 1 99 ? -2.243 -6.166 12.447 1.00 84.44 99 PHE A CA 1
ATOM 781 C C . PHE A 1 99 ? -3.744 -6.415 12.455 1.00 84.44 99 PHE A C 1
ATOM 783 O O . PHE A 1 99 ? -4.518 -5.610 11.926 1.00 84.44 99 PHE A O 1
ATOM 790 N N . LYS A 1 100 ? -4.123 -7.531 13.075 1.00 89.44 100 LYS A N 1
ATOM 791 C CA . LYS A 1 100 ? -5.504 -7.931 13.301 1.00 89.44 100 LYS A CA 1
ATOM 792 C C . LYS A 1 100 ? -5.679 -8.245 14.780 1.00 89.44 100 LYS A C 1
ATOM 794 O O . LYS A 1 100 ? -4.893 -9.001 15.348 1.00 89.44 100 LYS A O 1
ATOM 799 N N . LEU A 1 101 ? -6.683 -7.636 15.395 1.00 90.69 101 LEU A N 1
ATOM 800 C CA . LEU A 1 101 ? -7.180 -8.009 16.713 1.00 90.69 101 LEU A CA 1
ATOM 801 C C . LEU A 1 101 ? -8.529 -8.691 16.513 1.00 90.69 101 LEU A C 1
ATOM 803 O O . LEU A 1 101 ? -9.351 -8.225 15.724 1.00 90.69 101 LEU A O 1
ATOM 807 N N . GLU A 1 102 ? -8.744 -9.803 17.198 1.00 93.06 102 GLU A N 1
ATOM 808 C CA . GLU A 1 102 ? -9.982 -10.575 17.124 1.00 93.06 102 GLU A CA 1
ATOM 809 C C . GLU A 1 102 ? -10.629 -10.642 18.501 1.00 93.06 102 GLU A C 1
ATOM 811 O O . GLU A 1 102 ? -9.945 -10.526 19.518 1.00 93.06 102 GLU A O 1
ATOM 816 N N . ASP A 1 103 ? -11.951 -10.801 18.500 1.00 91.31 103 ASP A N 1
ATOM 817 C CA . ASP A 1 103 ? -12.777 -10.925 19.700 1.00 91.31 103 ASP A CA 1
ATOM 818 C C . ASP A 1 103 ? -12.564 -9.801 20.730 1.00 91.31 103 ASP A C 1
ATOM 820 O O . ASP A 1 103 ? -12.509 -10.017 21.940 1.00 91.31 103 ASP A O 1
ATOM 824 N N . VAL A 1 104 ? -12.428 -8.560 20.247 1.00 93.25 104 VAL A N 1
ATOM 825 C CA . VAL A 1 104 ? -12.327 -7.393 21.130 1.00 93.25 104 VAL A CA 1
ATOM 826 C C . VAL A 1 104 ? -13.699 -6.793 21.416 1.00 93.25 104 VAL A C 1
ATOM 828 O O . VAL A 1 104 ? -14.632 -6.878 20.610 1.00 93.25 104 VAL A O 1
ATOM 831 N N . THR A 1 105 ? -13.810 -6.135 22.568 1.00 93.94 105 THR A N 1
ATOM 832 C CA . THR A 1 105 ? -14.978 -5.326 22.913 1.00 93.94 105 THR A CA 1
ATOM 833 C C . THR A 1 105 ? -14.771 -3.893 22.445 1.00 93.94 105 THR A C 1
ATOM 835 O O . THR A 1 105 ? -13.858 -3.206 22.903 1.00 93.94 105 THR A O 1
ATOM 838 N N . LEU A 1 106 ? -15.636 -3.428 21.549 1.00 94.06 106 LEU A N 1
ATOM 839 C CA . LEU A 1 106 ? -15.675 -2.045 21.094 1.00 94.06 106 LEU A CA 1
ATOM 840 C C . LEU A 1 106 ? -16.683 -1.260 21.931 1.00 94.06 106 LEU A C 1
ATOM 842 O O . LEU A 1 106 ? -17.854 -1.633 21.996 1.00 94.06 106 LEU A O 1
ATOM 846 N N . HIS A 1 107 ? -16.235 -0.164 22.537 1.00 92.62 107 HIS A N 1
ATOM 847 C CA . HIS A 1 107 ? -17.077 0.773 23.275 1.00 92.62 107 HIS A CA 1
ATOM 848 C C . HIS A 1 107 ? -17.159 2.097 22.503 1.00 92.62 107 HIS A C 1
ATOM 850 O O . HIS A 1 107 ? -16.134 2.738 22.283 1.00 92.62 107 HIS A O 1
ATOM 856 N N . PHE A 1 108 ? -18.366 2.523 22.123 1.00 91.19 108 PHE A N 1
ATOM 857 C CA . PHE A 1 108 ? -18.623 3.866 21.594 1.00 91.19 108 PHE A CA 1
ATOM 858 C C . PHE A 1 108 ? -19.220 4.739 22.678 1.00 91.19 108 PHE A C 1
ATOM 860 O O . PHE A 1 108 ? -20.184 4.346 23.335 1.00 91.19 108 PHE A O 1
ATOM 867 N N . GLY A 1 109 ? -18.670 5.933 22.864 1.00 91.62 109 GLY A N 1
ATOM 868 C CA . GLY A 1 109 ? -19.101 6.790 23.950 1.00 91.62 109 GLY A CA 1
ATOM 869 C C . GLY A 1 109 ? -18.354 8.106 24.040 1.00 91.62 109 GLY A C 1
ATOM 870 O O . GLY A 1 109 ? -17.759 8.563 23.069 1.00 91.62 109 GLY A O 1
ATOM 871 N N . CYS A 1 110 ? -18.406 8.700 25.228 1.00 86.81 110 CYS A N 1
ATOM 872 C CA . CYS A 1 110 ? -17.764 9.969 25.540 1.00 86.81 110 CYS A CA 1
ATOM 873 C C . CYS A 1 110 ? -16.916 9.835 26.806 1.00 86.81 110 CYS A C 1
ATOM 875 O O . CYS A 1 110 ? -17.324 9.199 27.785 1.00 86.81 110 CYS A O 1
ATOM 877 N N . LEU A 1 111 ? -15.731 10.442 26.785 1.00 85.88 111 LEU A N 1
ATOM 878 C CA . LEU A 1 111 ? -14.860 10.523 27.945 1.00 85.88 111 LEU A CA 1
ATOM 879 C C . LEU A 1 111 ? -15.398 11.602 28.896 1.00 85.88 111 LEU A C 1
ATOM 881 O O . LEU A 1 111 ? -15.400 12.783 28.562 1.00 85.88 111 LEU A O 1
ATOM 885 N N . LEU A 1 112 ? -15.873 11.201 30.077 1.00 86.75 112 LEU A N 1
ATOM 886 C CA . LEU A 1 112 ? -16.390 12.132 31.089 1.00 86.75 112 LEU A CA 1
ATOM 887 C C . LEU A 1 112 ? -15.271 12.704 31.967 1.00 86.75 112 LEU A C 1
ATOM 889 O O . LEU A 1 112 ? -15.372 13.828 32.453 1.00 86.75 112 LEU A O 1
ATOM 893 N N . LYS A 1 113 ? -14.225 11.906 32.201 1.00 81.31 113 LYS A N 1
ATOM 894 C CA . LYS A 1 113 ? -12.972 12.263 32.891 1.00 81.31 113 LYS A CA 1
ATOM 895 C C . LYS A 1 113 ? -11.846 11.420 32.300 1.00 81.31 113 LYS A C 1
ATOM 897 O O . LYS A 1 113 ? -12.140 10.377 31.729 1.00 81.31 113 LYS A O 1
ATOM 902 N N . GLU A 1 114 ? -10.586 11.784 32.538 1.00 75.12 114 GLU A N 1
ATOM 903 C CA . GLU A 1 114 ? -9.397 11.058 32.039 1.00 75.12 114 GLU A CA 1
ATOM 904 C C . GLU A 1 114 ? -9.458 9.530 32.224 1.00 75.12 114 GLU A C 1
ATOM 906 O O . GLU A 1 114 ? -8.939 8.779 31.407 1.00 75.12 114 GLU A O 1
ATOM 911 N N . THR A 1 115 ? -10.127 9.056 33.278 1.00 73.38 115 THR A N 1
ATOM 912 C CA . THR A 1 115 ? -10.246 7.629 33.612 1.00 73.38 115 THR A CA 1
ATOM 913 C C . THR A 1 115 ? -11.677 7.088 33.569 1.00 73.38 115 THR A C 1
ATOM 915 O O . THR A 1 115 ? -11.897 5.927 33.913 1.00 73.38 115 THR A O 1
ATOM 918 N N . ILE A 1 116 ? -12.663 7.899 33.165 1.00 81.69 116 ILE A N 1
ATOM 919 C CA . ILE A 1 116 ? -14.084 7.520 33.164 1.00 81.69 116 ILE A CA 1
ATOM 920 C C . ILE A 1 116 ? -14.665 7.715 31.765 1.00 81.69 116 ILE A C 1
ATOM 922 O O . ILE A 1 116 ? -14.979 8.834 31.358 1.00 81.69 116 ILE A O 1
ATOM 926 N N . LEU A 1 117 ? -14.860 6.603 31.059 1.00 83.12 117 LEU A N 1
ATOM 927 C CA . LEU A 1 117 ? -15.574 6.546 29.787 1.00 83.12 117 LEU A CA 1
ATOM 928 C C . LEU A 1 117 ? -17.044 6.193 30.036 1.00 83.12 117 LEU A C 1
ATOM 930 O O . LEU A 1 117 ? -17.342 5.173 30.657 1.00 83.12 117 LEU A O 1
ATOM 934 N N . SER A 1 118 ? -17.960 7.006 29.517 1.00 88.25 118 SER A N 1
ATOM 935 C CA . SER A 1 118 ? -19.375 6.645 29.429 1.00 88.25 118 SER A CA 1
ATOM 936 C C . SER A 1 118 ? -19.641 6.015 28.070 1.00 88.25 118 SER A C 1
ATOM 938 O O . SER A 1 118 ? -19.608 6.707 27.051 1.00 88.25 118 SER A O 1
ATOM 940 N N . ALA A 1 119 ? -19.865 4.701 28.046 1.00 90.56 119 ALA A N 1
ATOM 941 C CA . ALA A 1 119 ? -20.198 3.976 26.828 1.00 90.56 119 ALA A CA 1
ATOM 942 C C . ALA A 1 119 ? -21.690 4.144 26.508 1.00 90.56 119 ALA A C 1
ATOM 944 O O . ALA A 1 119 ? -22.553 3.687 27.252 1.00 90.56 119 ALA A O 1
ATOM 945 N N . LEU A 1 120 ? -21.983 4.780 25.377 1.00 92.62 120 LEU A N 1
ATOM 946 C CA . LEU A 1 120 ? -23.329 4.875 24.810 1.00 92.62 120 LEU A CA 1
ATOM 947 C C . LEU A 1 120 ? -23.738 3.555 24.152 1.00 92.62 120 LEU A C 1
ATOM 949 O O . LEU A 1 120 ? -24.914 3.204 24.113 1.00 92.62 120 LEU A O 1
ATOM 953 N N . TRP A 1 121 ? -22.758 2.825 23.622 1.00 92.12 121 TRP A N 1
ATOM 954 C CA . TRP A 1 121 ? -22.967 1.547 22.965 1.00 92.12 121 TRP A CA 1
ATOM 955 C C . TRP A 1 121 ? -21.732 0.660 23.120 1.00 92.12 121 TRP A C 1
ATOM 957 O O . TRP A 1 121 ? -20.605 1.148 23.236 1.00 92.12 121 TRP A O 1
ATOM 967 N N . SER A 1 122 ? -21.920 -0.657 23.170 1.00 92.81 122 SER A N 1
ATOM 968 C CA . SER A 1 122 ? -20.818 -1.613 23.307 1.00 92.81 122 SER A CA 1
ATOM 969 C C . SER A 1 122 ? -21.114 -2.931 22.607 1.00 92.81 122 SER A C 1
ATOM 971 O O . SER A 1 122 ? -22.260 -3.384 22.593 1.00 92.81 122 SER A O 1
ATOM 973 N N . ARG A 1 123 ? -20.076 -3.568 22.056 1.00 92.38 123 ARG A N 1
ATOM 974 C CA . ARG A 1 123 ? -20.200 -4.854 21.358 1.00 92.38 123 ARG A CA 1
ATOM 975 C C . ARG A 1 123 ? -18.933 -5.685 21.479 1.00 92.38 123 ARG A C 1
ATOM 977 O O . ARG A 1 123 ? -17.843 -5.165 21.282 1.00 92.38 123 ARG A O 1
ATOM 984 N N . THR A 1 124 ? -19.104 -6.964 21.786 1.00 93.56 124 THR A N 1
ATOM 985 C CA . THR A 1 124 ? -18.056 -7.995 21.805 1.00 93.56 124 THR A CA 1
ATOM 986 C C . THR A 1 124 ? -17.945 -8.684 20.442 1.00 93.56 124 THR A C 1
ATOM 988 O O . THR A 1 124 ? -18.817 -8.497 19.587 1.00 93.56 124 THR A O 1
ATOM 991 N N . GLY A 1 125 ? -16.900 -9.488 20.225 1.00 92.56 125 GLY A N 1
ATOM 992 C CA . GLY A 1 125 ? -16.722 -10.210 18.962 1.00 92.56 125 GLY A CA 1
ATOM 993 C C . GLY A 1 125 ? -16.348 -9.310 17.782 1.00 92.56 125 GLY A C 1
ATOM 994 O O . GLY A 1 125 ? -16.618 -9.660 16.636 1.00 92.56 125 GLY A O 1
ATOM 995 N N . VAL A 1 126 ? -15.781 -8.128 18.042 1.00 94.88 126 VAL A N 1
ATOM 996 C CA . VAL A 1 126 ? -15.351 -7.205 16.986 1.00 94.88 126 VAL A CA 1
ATOM 997 C C . VAL A 1 126 ? -13.961 -7.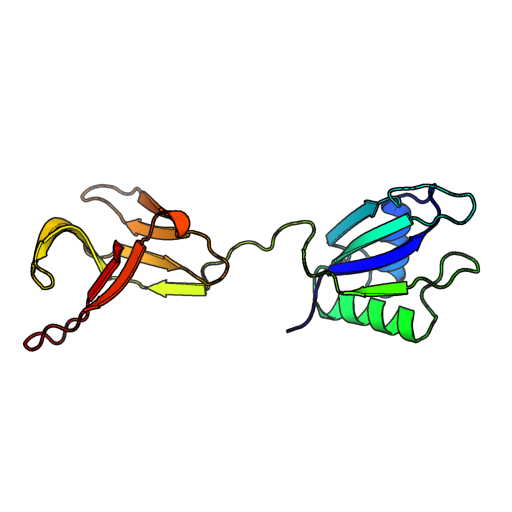607 16.505 1.00 94.88 126 VAL A C 1
ATOM 999 O O . VAL A 1 126 ? -13.083 -7.908 17.316 1.00 94.88 126 VAL A O 1
ATOM 1002 N N . SER A 1 127 ? -13.743 -7.584 15.190 1.00 94.88 127 SER A N 1
ATOM 1003 C CA . SER A 1 127 ? -12.403 -7.687 14.610 1.00 94.88 127 SER A CA 1
ATOM 1004 C C . SER A 1 127 ? -11.893 -6.310 14.205 1.00 94.88 127 SER A C 1
ATOM 1006 O O . SER A 1 127 ? -12.629 -5.513 13.627 1.00 94.88 127 SER A O 1
ATOM 1008 N N . VAL A 1 128 ? -10.634 -6.014 14.517 1.00 93.88 128 VAL A N 1
ATOM 1009 C CA . VAL A 1 128 ? -10.011 -4.720 14.232 1.00 93.88 128 VAL A CA 1
ATOM 1010 C C . VAL A 1 128 ? -8.781 -4.919 13.375 1.00 93.88 128 VAL A C 1
ATOM 1012 O O . VAL A 1 128 ? -7.889 -5.685 13.730 1.00 93.88 128 VAL A O 1
ATOM 1015 N N . GLU A 1 129 ? -8.709 -4.187 12.273 1.00 92.88 129 GLU A N 1
ATOM 1016 C CA . GLU A 1 129 ? -7.605 -4.235 11.325 1.00 92.88 129 GLU A CA 1
ATOM 1017 C C . GLU A 1 129 ? -6.939 -2.866 11.177 1.00 92.88 129 GLU A C 1
ATOM 1019 O O . GLU A 1 129 ? -7.605 -1.854 10.940 1.00 92.88 129 GLU A O 1
ATOM 1024 N N . PHE A 1 130 ? -5.609 -2.830 11.290 1.00 89.12 130 PHE A N 1
ATOM 1025 C CA . PHE A 1 130 ? -4.811 -1.606 11.161 1.00 89.12 130 PHE A CA 1
ATOM 1026 C C . PHE A 1 130 ? -3.374 -1.902 10.697 1.00 89.12 130 PHE A C 1
ATOM 1028 O O . PHE A 1 130 ? -2.953 -3.053 10.554 1.00 89.12 130 PHE A O 1
ATOM 1035 N N . GLY A 1 131 ? -2.606 -0.858 10.377 1.00 83.56 131 GLY A N 1
ATOM 1036 C CA . GLY A 1 131 ? -1.236 -1.008 9.876 1.00 83.56 131 GLY A CA 1
ATOM 1037 C C . GLY A 1 131 ? -0.578 0.310 9.479 1.00 83.56 131 GLY A C 1
ATOM 1038 O O . GLY A 1 131 ? -1.254 1.317 9.289 1.00 83.56 131 GLY A O 1
ATOM 1039 N N . PHE A 1 132 ? 0.748 0.307 9.324 1.00 66.75 132 PHE A N 1
ATOM 1040 C CA . PHE A 1 132 ? 1.528 1.529 9.067 1.00 66.75 132 PHE A CA 1
ATOM 1041 C C . PHE A 1 132 ? 1.194 2.206 7.730 1.00 66.75 132 PHE A C 1
ATOM 1043 O O . PHE A 1 132 ? 1.234 3.425 7.623 1.00 66.75 132 PHE A O 1
ATOM 1050 N N . ASN A 1 133 ? 0.832 1.417 6.715 1.00 67.00 133 ASN A N 1
ATOM 1051 C CA . ASN A 1 133 ? 0.460 1.923 5.389 1.00 67.00 133 ASN A CA 1
ATOM 1052 C C . ASN A 1 133 ? -1.056 2.059 5.199 1.00 67.00 133 ASN A C 1
ATOM 1054 O O . ASN A 1 133 ? -1.515 2.529 4.151 1.00 67.00 133 ASN A O 1
ATOM 1058 N N . LEU A 1 134 ? -1.841 1.626 6.187 1.00 70.56 134 LEU A N 1
ATOM 1059 C CA . LEU A 1 134 ? -3.262 1.912 6.230 1.00 70.56 134 LEU A CA 1
ATOM 1060 C C . LEU A 1 134 ? -3.435 3.360 6.678 1.00 70.56 134 LEU A C 1
ATOM 1062 O O . LEU A 1 134 ? -2.757 3.820 7.580 1.00 70.56 134 LEU A O 1
ATOM 1066 N N . LYS A 1 135 ? -4.336 4.092 6.024 1.00 83.38 135 LYS A N 1
ATOM 1067 C CA . LYS A 1 135 ? -4.740 5.436 6.468 1.00 83.38 135 LYS A CA 1
ATOM 1068 C C . LYS A 1 135 ? -5.966 5.391 7.384 1.00 83.38 135 LYS A C 1
ATOM 1070 O O . LYS A 1 135 ? -6.554 6.427 7.670 1.00 83.38 135 LYS A O 1
ATOM 1075 N N . LYS A 1 136 ? -6.422 4.185 7.721 1.00 90.12 136 LYS A N 1
ATOM 1076 C CA . LYS A 1 136 ? -7.689 3.917 8.391 1.00 90.12 136 LYS A CA 1
ATOM 1077 C C . LYS A 1 136 ? -7.539 2.720 9.326 1.00 90.12 136 LYS A C 1
ATOM 1079 O O . LYS A 1 136 ? -6.820 1.781 8.986 1.00 90.12 136 LYS A O 1
ATOM 1084 N N . ILE A 1 137 ? -8.247 2.750 10.448 1.00 91.88 137 ILE A N 1
ATOM 1085 C CA . ILE A 1 137 ? -8.559 1.575 11.266 1.00 91.88 137 ILE A CA 1
ATOM 1086 C C . ILE A 1 137 ? -9.909 1.047 10.787 1.00 91.88 137 ILE A C 1
ATOM 1088 O O . ILE A 1 137 ? -10.842 1.830 10.588 1.00 91.88 137 ILE A O 1
ATOM 1092 N N . TYR A 1 138 ? -10.016 -0.261 10.594 1.00 93.38 138 TYR A N 1
ATOM 1093 C CA . TYR A 1 138 ? -11.277 -0.911 10.260 1.00 93.38 138 TYR A CA 1
ATOM 1094 C C . TYR A 1 138 ? -11.767 -1.733 11.442 1.00 93.38 138 TYR A C 1
ATOM 1096 O O . TYR A 1 138 ? -10.998 -2.497 12.017 1.00 93.38 138 TYR A O 1
ATOM 1104 N N . PHE A 1 139 ? -13.044 -1.586 11.772 1.00 94.88 139 PHE A N 1
ATOM 1105 C CA . PHE A 1 139 ? -13.739 -2.395 12.761 1.00 94.88 139 PHE A CA 1
ATOM 1106 C C . PHE A 1 139 ? -14.819 -3.190 12.036 1.00 94.88 139 PHE A C 1
ATOM 1108 O O . PHE A 1 139 ? -15.673 -2.602 11.371 1.00 94.88 139 PHE A O 1
ATOM 1115 N N . TYR A 1 140 ? -14.777 -4.507 12.166 1.00 94.94 140 TYR A N 1
ATOM 1116 C CA . TYR A 1 140 ? -15.739 -5.431 11.586 1.00 94.94 140 TYR A CA 1
ATOM 1117 C C . TYR A 1 140 ? -16.564 -6.047 12.701 1.00 94.94 140 TYR A C 1
ATOM 1119 O O . TYR A 1 140 ? -16.019 -6.530 13.697 1.00 94.94 140 TYR A O 1
ATOM 1127 N N . LEU A 1 141 ? -17.882 -5.987 12.557 1.00 93.69 141 LEU A N 1
ATOM 1128 C CA . LEU A 1 141 ? -18.800 -6.459 13.578 1.00 93.69 141 LEU A CA 1
ATOM 1129 C C . LEU A 1 141 ? -20.114 -6.945 12.981 1.00 93.69 141 LEU A C 1
ATOM 1131 O O . LEU A 1 141 ? -20.628 -6.389 12.015 1.00 93.69 141 LEU A O 1
ATOM 1135 N N . GLN A 1 142 ? -20.713 -7.939 13.621 1.00 90.25 142 GLN A N 1
ATOM 1136 C CA . GLN A 1 142 ? -22.072 -8.374 13.318 1.00 90.25 142 GLN A CA 1
ATOM 1137 C C . GLN A 1 142 ? -23.034 -7.814 14.361 1.00 90.25 142 GLN A C 1
ATOM 1139 O O . GLN A 1 142 ? -22.800 -7.923 15.572 1.00 90.25 142 GLN A O 1
ATOM 1144 N N . LEU A 1 143 ? -24.129 -7.212 13.900 1.00 85.00 143 LEU A N 1
ATOM 1145 C CA . LEU A 1 143 ? -25.210 -6.757 14.773 1.00 85.00 143 LEU A CA 1
ATOM 1146 C C . LEU A 1 143 ? -26.055 -7.950 15.257 1.00 85.00 143 LEU A C 1
ATOM 1148 O O . LEU A 1 143 ? -26.091 -8.983 14.587 1.00 85.00 143 LEU A O 1
ATOM 1152 N N . PRO A 1 144 ? -26.732 -7.846 16.419 1.00 82.94 144 PRO A N 1
ATOM 1153 C CA . PRO A 1 144 ? -27.642 -8.893 16.873 1.00 82.94 144 PRO A CA 1
ATOM 1154 C C . PRO A 1 144 ? -28.679 -9.223 15.796 1.00 82.94 144 PRO A C 1
ATOM 1156 O O . PRO A 1 144 ? -29.232 -8.318 15.174 1.00 82.94 144 PRO A O 1
ATOM 1159 N N . ASN A 1 145 ? -28.951 -10.513 15.606 1.00 84.62 145 ASN A N 1
ATOM 1160 C CA . ASN A 1 145 ? -29.957 -11.026 14.672 1.00 84.62 145 ASN A CA 1
ATOM 1161 C C . ASN A 1 145 ? -29.701 -10.655 13.199 1.00 84.62 145 ASN A C 1
ATOM 1163 O O . ASN A 1 145 ? -30.622 -10.693 12.386 1.00 84.62 145 ASN A O 1
ATOM 1167 N N . SER A 1 146 ? -28.459 -10.312 12.851 1.00 81.88 146 SER A N 1
ATOM 1168 C CA . SER A 1 146 ? -28.040 -10.050 11.479 1.00 81.88 146 SER A CA 1
ATOM 1169 C C . SER A 1 146 ? -26.995 -11.069 11.044 1.00 81.88 146 SER A C 1
ATOM 1171 O O . SER A 1 146 ? -26.053 -11.358 11.777 1.00 81.88 146 SER A O 1
ATOM 1173 N N . SER A 1 147 ? -27.144 -11.587 9.827 1.00 85.06 147 SER A N 1
ATOM 1174 C CA . SER A 1 147 ? -26.104 -12.356 9.137 1.00 85.06 147 SER A CA 1
ATOM 1175 C C . SER A 1 147 ? -25.134 -11.457 8.359 1.00 85.06 147 SER A C 1
ATOM 1177 O O . SER A 1 147 ? -24.270 -11.960 7.645 1.00 85.06 147 SER A O 1
ATOM 1179 N N . ILE A 1 148 ? -25.307 -10.134 8.443 1.00 90.50 148 ILE A N 1
ATOM 1180 C CA . ILE A 1 148 ? -24.507 -9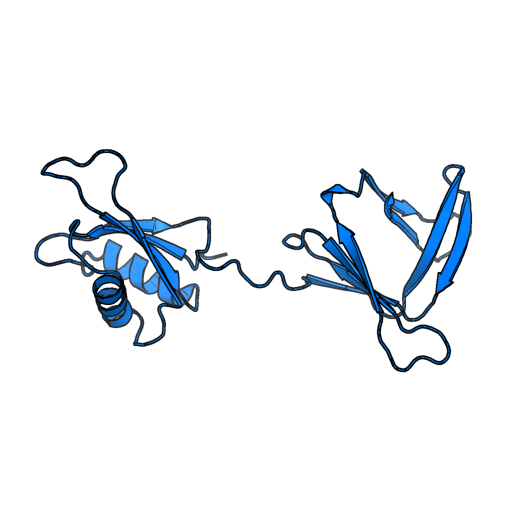.143 7.724 1.00 90.50 148 ILE A CA 1
ATOM 1181 C C . ILE A 1 148 ? -23.386 -8.653 8.639 1.00 90.50 148 ILE A C 1
ATOM 1183 O O . ILE A 1 148 ? -23.620 -8.234 9.776 1.00 90.50 148 ILE A O 1
ATOM 1187 N N . GLU A 1 149 ? -22.165 -8.677 8.115 1.00 91.75 149 GLU A N 1
ATOM 1188 C CA . GLU A 1 149 ? -21.019 -8.021 8.730 1.00 91.75 149 GLU A CA 1
ATOM 1189 C C . GLU A 1 149 ? -20.992 -6.542 8.334 1.00 91.75 149 GLU A C 1
ATOM 1191 O O . GLU A 1 149 ? -21.054 -6.181 7.157 1.00 91.75 149 GLU A O 1
ATOM 1196 N N . TYR A 1 150 ? -20.906 -5.680 9.338 1.00 92.69 150 TYR A N 1
ATOM 1197 C CA . TYR A 1 150 ? -20.782 -4.243 9.180 1.00 92.69 150 TYR A CA 1
ATOM 1198 C C . TYR A 1 150 ? -19.331 -3.834 9.358 1.00 92.69 150 TYR A C 1
ATOM 1200 O O . TYR A 1 150 ? -18.633 -4.322 10.248 1.00 92.69 150 TYR A O 1
ATOM 1208 N N . LYS A 1 151 ? -18.911 -2.877 8.534 1.00 93.88 151 LYS A N 1
ATOM 1209 C CA . LYS A 1 151 ? -17.588 -2.275 8.587 1.00 93.88 151 LYS A CA 1
ATOM 1210 C C . LYS A 1 151 ? -17.699 -0.816 9.000 1.00 93.88 151 LYS A C 1
ATOM 1212 O O . LYS A 1 151 ? -18.321 -0.016 8.301 1.00 93.88 151 LYS A O 1
ATOM 1217 N N . LEU A 1 152 ? -17.044 -0.466 10.096 1.00 92.62 152 LEU A N 1
ATOM 1218 C CA . LEU A 1 152 ? -16.803 0.914 10.488 1.00 92.62 152 LEU A CA 1
ATOM 1219 C C . LEU A 1 152 ? -15.359 1.289 10.153 1.00 92.62 152 LEU A C 1
ATOM 1221 O O . LEU A 1 152 ? -14.423 0.556 10.470 1.00 92.62 152 LEU A O 1
ATOM 1225 N N . GLU A 1 153 ? -15.176 2.445 9.522 1.00 93.44 153 GLU A N 1
ATOM 1226 C CA . GLU A 1 153 ? -13.861 2.949 9.139 1.00 93.44 153 GLU A CA 1
ATOM 1227 C C . GLU A 1 153 ? -13.532 4.238 9.890 1.00 93.44 153 GLU A C 1
ATOM 1229 O O . GLU A 1 153 ? -14.291 5.204 9.825 1.00 93.44 153 GLU A O 1
ATOM 1234 N N . LEU A 1 154 ? -12.369 4.277 10.538 1.00 92.19 154 LEU A N 1
ATOM 1235 C CA . LEU A 1 154 ? -11.859 5.466 11.215 1.00 92.19 154 LEU A CA 1
ATOM 1236 C C . LEU A 1 154 ? -10.575 5.936 10.534 1.00 92.19 154 LEU A C 1
ATOM 1238 O O . LEU A 1 154 ? -9.587 5.207 10.512 1.00 92.19 154 LEU A O 1
ATOM 1242 N N . SER A 1 155 ? -10.581 7.136 9.955 1.00 90.75 155 SER A N 1
ATOM 1243 C CA . SER A 1 155 ? -9.397 7.716 9.306 1.00 90.75 155 SER A CA 1
ATOM 1244 C C . SER A 1 155 ? -8.361 8.147 10.336 1.00 90.75 155 SER A C 1
ATOM 1246 O O . SER A 1 155 ? -8.718 8.785 11.317 1.00 90.75 155 SER A O 1
ATOM 1248 N N . TYR A 1 156 ? -7.076 7.887 10.083 1.00 89.00 156 TYR A N 1
ATOM 1249 C CA . TYR A 1 156 ? -5.989 8.371 10.946 1.00 89.00 156 TYR A CA 1
ATOM 1250 C C . TYR A 1 156 ? -5.940 9.898 10.999 1.00 89.00 156 TYR A C 1
ATOM 1252 O O . TYR A 1 156 ? -5.567 10.463 12.014 1.00 89.00 156 TYR A O 1
ATOM 1260 N N . GLU A 1 157 ? -6.354 10.567 9.922 1.00 89.06 157 GLU A N 1
ATOM 1261 C CA . GLU A 1 157 ? -6.435 12.033 9.860 1.00 89.06 157 GLU A CA 1
ATOM 1262 C C . GLU A 1 157 ? -7.513 12.598 10.802 1.00 89.06 157 GLU A C 1
ATOM 1264 O O . GLU A 1 157 ? -7.512 13.790 11.090 1.00 89.06 157 GLU A O 1
ATOM 1269 N N . SER A 1 158 ? -8.433 11.751 11.272 1.00 88.62 158 SER A N 1
ATOM 1270 C CA . SER A 1 158 ? -9.486 12.104 12.227 1.00 88.62 158 SER A CA 1
ATOM 1271 C C . SER A 1 158 ? -9.157 11.688 13.660 1.00 88.62 158 SER A C 1
ATOM 1273 O O . SER A 1 158 ? -9.960 11.964 14.541 1.00 88.62 158 SER A O 1
ATOM 1275 N N . ILE A 1 159 ? -8.025 11.012 13.884 1.00 90.38 159 ILE A N 1
ATOM 1276 C CA . ILE A 1 159 ? -7.582 10.578 15.209 1.00 90.38 159 ILE A CA 1
ATOM 1277 C C . ILE A 1 159 ? -6.606 11.626 15.735 1.00 90.38 159 ILE A C 1
ATOM 1279 O O . ILE A 1 159 ? -5.546 11.851 15.148 1.00 90.38 159 ILE A O 1
ATOM 1283 N N . TRP A 1 160 ? -6.967 12.255 16.843 1.00 88.38 160 TRP A N 1
ATOM 1284 C CA . TRP A 1 160 ? -6.090 13.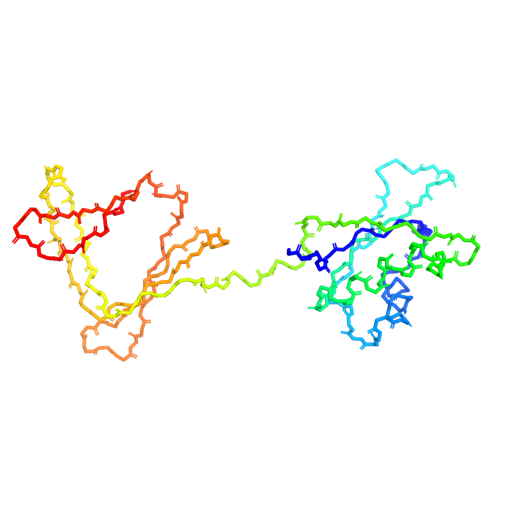133 17.598 1.00 88.38 160 TRP A CA 1
ATOM 1285 C C . TRP A 1 160 ? -5.049 12.331 18.379 1.00 88.38 160 TRP A C 1
ATOM 1287 O O . TRP A 1 160 ? -3.854 12.625 18.309 1.00 88.38 160 TRP A O 1
ATOM 1297 N N . GLU A 1 161 ? -5.483 11.288 19.092 1.00 89.38 161 GLU A N 1
ATOM 1298 C CA . GLU A 1 161 ? -4.581 10.463 19.893 1.00 89.38 161 GLU A CA 1
ATOM 1299 C C . GLU A 1 161 ? -5.086 9.034 20.119 1.00 89.38 161 GLU A C 1
ATOM 1301 O O . GLU A 1 161 ? -6.278 8.732 20.049 1.00 89.38 161 GLU A O 1
ATOM 1306 N N . ILE A 1 162 ? -4.142 8.135 20.413 1.00 90.56 162 ILE A N 1
ATOM 1307 C CA . ILE A 1 162 ? -4.425 6.765 20.844 1.00 90.56 162 ILE A CA 1
ATOM 1308 C C . ILE A 1 162 ? -3.667 6.502 22.142 1.00 90.56 162 ILE A C 1
ATOM 1310 O O . ILE A 1 162 ? -2.437 6.558 22.169 1.00 90.56 162 ILE A O 1
ATOM 1314 N N . GLN A 1 163 ? -4.393 6.169 23.207 1.00 89.88 163 GLN A N 1
ATOM 1315 C CA . GLN A 1 163 ? -3.832 5.934 24.534 1.00 89.88 163 GLN A CA 1
ATOM 1316 C C . GLN A 1 163 ? -4.093 4.503 25.008 1.00 89.88 163 GLN A C 1
ATOM 1318 O O . GLN A 1 163 ? -5.216 4.001 24.954 1.00 89.88 163 GLN A O 1
ATOM 1323 N N . LEU A 1 164 ? -3.056 3.847 25.535 1.00 89.69 164 LEU A N 1
ATOM 1324 C CA . LEU A 1 164 ? -3.194 2.560 26.216 1.00 89.69 164 LEU A CA 1
ATOM 1325 C C . LEU A 1 164 ? -3.489 2.786 27.700 1.00 89.69 164 LEU A C 1
ATOM 1327 O O . LEU A 1 164 ? -2.589 3.080 28.486 1.00 89.69 164 LEU A O 1
ATOM 1331 N N . GLN A 1 165 ? -4.738 2.567 28.086 1.00 85.12 165 GLN A N 1
ATOM 1332 C CA . GLN A 1 165 ? -5.205 2.671 29.460 1.00 85.12 165 GLN A CA 1
ATOM 1333 C C . GLN A 1 165 ? -5.055 1.327 30.186 1.00 85.12 165 GLN A C 1
ATOM 1335 O O . GLN A 1 165 ? -5.423 0.262 29.678 1.00 85.12 165 GLN A O 1
ATOM 1340 N N . ARG A 1 166 ? -4.492 1.376 31.399 1.00 85.00 166 ARG A N 1
ATOM 1341 C CA . ARG A 1 166 ? -4.270 0.213 32.276 1.00 85.00 166 ARG A CA 1
ATOM 1342 C C . ARG A 1 166 ? -4.842 0.514 33.663 1.00 85.00 166 ARG A C 1
ATOM 1344 O O . ARG A 1 166 ? -4.118 1.037 34.510 1.00 85.00 166 ARG A O 1
ATOM 1351 N N . PRO A 1 167 ? -6.133 0.239 33.903 1.00 79.62 167 PRO A N 1
ATOM 1352 C CA . PRO A 1 167 ? -6.765 0.572 35.171 1.00 79.62 167 PRO A CA 1
ATOM 1353 C C . PRO A 1 167 ? -6.083 -0.169 36.336 1.00 79.62 167 PRO A C 1
ATOM 1355 O O . PRO A 1 167 ? -5.942 -1.388 36.259 1.00 79.62 167 PRO A O 1
ATOM 1358 N N . PRO A 1 168 ? -5.720 0.503 37.447 1.00 71.06 168 PRO A N 1
ATOM 1359 C CA . PRO A 1 168 ? -4.912 -0.094 38.522 1.00 71.06 168 PRO A CA 1
ATOM 1360 C C . PRO A 1 168 ? -5.504 -1.353 39.173 1.00 71.06 168 PRO A C 1
ATOM 1362 O O . PRO A 1 168 ? -4.777 -2.142 39.767 1.00 71.06 168 PRO A O 1
ATOM 1365 N N . LYS A 1 169 ? -6.828 -1.530 39.093 1.00 72.94 169 LYS A N 1
ATOM 1366 C CA . LYS A 1 169 ? -7.579 -2.632 39.719 1.00 72.94 169 LYS A CA 1
ATOM 1367 C C . LYS A 1 169 ? -8.139 -3.647 38.716 1.00 72.94 169 LYS A C 1
ATOM 1369 O O . LYS A 1 169 ? -8.847 -4.561 39.123 1.00 72.94 169 LYS A O 1
ATOM 1374 N N . SER A 1 170 ? -7.858 -3.486 37.422 1.00 70.94 170 SER A N 1
ATOM 1375 C CA . SER A 1 170 ? -8.321 -4.398 36.372 1.00 70.94 170 SER A CA 1
ATOM 1376 C C . SER A 1 170 ? -7.129 -4.938 35.595 1.00 70.94 170 SER A C 1
ATOM 1378 O O . SER A 1 170 ? -6.233 -4.190 35.220 1.00 70.94 170 SER A O 1
ATOM 1380 N N . GLN A 1 171 ? -7.132 -6.238 35.304 1.00 75.81 171 GLN A N 1
ATOM 1381 C CA . GLN A 1 171 ? -6.151 -6.822 34.382 1.00 75.81 171 GLN A CA 1
ATOM 1382 C C . GLN A 1 171 ? -6.449 -6.468 32.915 1.00 75.81 171 GLN A C 1
ATOM 1384 O O . GLN A 1 171 ? -5.615 -6.693 32.037 1.00 75.81 171 GLN A O 1
ATOM 1389 N N . THR A 1 172 ? -7.624 -5.893 32.644 1.00 80.19 172 THR A N 1
ATOM 1390 C CA . THR A 1 172 ? -8.068 -5.560 31.291 1.00 80.19 172 THR A CA 1
ATOM 1391 C C . THR A 1 172 ? -7.414 -4.264 30.833 1.00 80.19 172 THR A C 1
ATOM 1393 O O . THR A 1 172 ? -7.504 -3.237 31.505 1.00 80.19 172 THR A O 1
ATOM 1396 N N . LYS A 1 173 ? -6.751 -4.310 29.678 1.00 85.94 173 LYS A N 1
ATOM 1397 C CA . LYS A 1 173 ? -6.157 -3.140 29.025 1.00 85.94 173 LYS A CA 1
ATOM 1398 C C . LYS A 1 173 ? -7.148 -2.577 28.014 1.00 85.94 173 LYS A C 1
ATOM 1400 O O . LYS A 1 173 ? -7.820 -3.348 27.335 1.00 85.94 173 LYS A O 1
ATOM 1405 N N . PHE A 1 174 ? -7.186 -1.258 27.878 1.00 86.62 174 PHE A N 1
ATOM 1406 C CA . PHE A 1 174 ? -8.069 -0.575 26.935 1.00 86.62 174 PHE A CA 1
ATOM 1407 C C . PHE A 1 174 ? -7.254 0.314 26.005 1.00 86.62 174 PHE A C 1
ATOM 1409 O O . PHE A 1 174 ? -6.308 0.966 26.441 1.00 86.62 174 PHE A O 1
ATOM 1416 N N . LEU A 1 175 ? -7.627 0.351 24.729 1.00 90.56 175 LEU A N 1
ATOM 1417 C CA . LEU A 1 175 ? -7.150 1.364 23.795 1.00 90.56 175 LEU A CA 1
ATOM 1418 C C . LEU A 1 175 ? -8.239 2.422 23.662 1.00 90.56 175 LEU A C 1
ATOM 1420 O O . LEU A 1 175 ? -9.337 2.126 23.197 1.00 90.56 175 LEU A O 1
ATOM 1424 N N . LEU A 1 176 ? -7.928 3.636 24.100 1.00 90.25 176 LEU A N 1
ATOM 1425 C CA . LEU A 1 176 ? -8.763 4.809 23.900 1.00 90.25 176 LEU A CA 1
ATOM 1426 C C . LEU A 1 176 ? -8.304 5.502 22.618 1.00 90.25 176 LEU A C 1
ATOM 1428 O O . LEU A 1 176 ? -7.116 5.779 22.473 1.00 90.25 176 LEU A O 1
ATOM 1432 N N . ILE A 1 177 ? -9.232 5.743 21.696 1.00 90.75 177 ILE A N 1
ATOM 1433 C CA . ILE A 1 177 ? -8.987 6.426 20.422 1.00 90.75 177 ILE A CA 1
ATOM 1434 C C . ILE A 1 177 ? -9.875 7.672 20.411 1.00 90.75 177 ILE A C 1
ATOM 1436 O O . ILE A 1 177 ? -11.091 7.535 20.577 1.00 90.75 177 ILE A O 1
ATOM 1440 N N . GLN A 1 178 ? -9.270 8.852 20.261 1.00 86.94 178 GLN A N 1
ATOM 1441 C CA . GLN A 1 178 ? -9.935 10.163 20.274 1.00 86.94 178 GLN A CA 1
ATOM 1442 C C . GLN A 1 178 ? -9.637 10.934 19.000 1.00 86.94 178 GLN A C 1
ATOM 1444 O O . GLN A 1 178 ? -8.504 10.789 18.490 1.00 86.94 178 GLN A O 1
#

Organism: Oryza glaberrima (NCBI:txid4538)

InterPro domains:
  IPR000504 RNA recognition motif domain [SM00360] (5-84)
  IPR035979 RNA-binding domain superfamily [SSF54928] (4-91)
  IPR057590 RDR1/2-like, PH-like domain [PF24823] (106-178)
  IPR058763 RDR1/2-like, RRM domain [PF26250] (5-79)

pLDDT: mean 88.46, std 8.38, range [46.41, 97.06]

Secondary structure (DSSP, 8-state):
---SEEEEEEE-TT--HHHHHHHHHHHH-TT-EEEEEEE--SS--TT--EEEEEEESSHHHHHHHHHHHHTT--EETTEEPEEEE-SS-SSPPP---SEEEEEEEEEEEEEEETTEEEEEEEEEEEEEEE-TT-SEEEEEEEPTT--PEEEEEEEGGG---EEEE--TT-S--EEEE-

Radius of gyration: 25.13 Å; chains: 1; bounding box: 57×34×69 Å